Protein AF-A0AAD9JFD0-F1 (afdb_monomer_lite)

pLDDT: mean 70.37, std 15.04, range [28.72, 89.62]

Secondary structure (DSSP, 8-state):
--------------HHHHHHHHHHHHHHHHHHHHHHHHHHHHHHHTHHHHHSS--HHHHHHHIIIIIIHHHHHHHHTS---HHHHHHHHHHHHHHHHHHTS----

Foldseek 3Di:
DDDDDDDPDDPDDPPVRVVVVVVVVVVLVVQLVVLLVQLVVQCVVCVCVLPDPDDPVVVVVSSCVRRVCSNPVVVVVDPDDPVSVVVSVVSVVVVVVVSPDPPPD

Organism: Ridgeia piscesae (NCBI:txid27915)

Radius of gyration: 21.26 Å; chains: 1; bounding box: 63×35×54 Å

Structure (mmCIF, N/CA/C/O backbone):
data_AF-A0AAD9JFD0-F1
#
_entry.id   AF-A0AAD9JFD0-F1
#
loop_
_atom_site.group_PDB
_atom_site.id
_atom_site.type_symbol
_atom_site.label_atom_id
_atom_site.label_alt_id
_atom_site.label_comp_id
_atom_site.label_asym_id
_atom_site.label_entity_id
_atom_site.label_seq_id
_atom_site.pdbx_PDB_ins_code
_atom_site.Cartn_x
_atom_site.Cartn_y
_atom_site.Cartn_z
_atom_site.occupancy
_atom_site.B_iso_or_equiv
_atom_site.auth_seq_id
_atom_site.auth_comp_id
_atom_site.auth_asym_id
_atom_site.auth_atom_id
_atom_site.pdbx_PDB_model_num
ATOM 1 N N . MET A 1 1 ? 39.514 23.902 -37.548 1.00 39.03 1 MET A N 1
ATOM 2 C CA . MET A 1 1 ? 39.373 23.352 -36.182 1.00 39.03 1 MET A CA 1
ATOM 3 C C . MET A 1 1 ? 37.889 23.143 -35.927 1.00 39.03 1 MET A C 1
ATOM 5 O O . MET A 1 1 ? 37.179 24.128 -35.803 1.00 39.03 1 MET A O 1
ATOM 9 N N . SER A 1 2 ? 37.398 21.904 -35.979 1.00 28.72 2 SER A N 1
ATOM 10 C CA . SER A 1 2 ? 35.976 21.600 -35.775 1.00 28.72 2 SER A CA 1
ATOM 11 C C . SER A 1 2 ? 35.861 20.446 -34.783 1.00 28.72 2 SER A C 1
ATOM 13 O O . SER A 1 2 ? 36.417 19.370 -34.991 1.00 28.72 2 SER A O 1
ATOM 15 N N . THR A 1 3 ? 35.241 20.737 -33.647 1.00 42.28 3 THR A N 1
ATOM 16 C CA . THR A 1 3 ? 34.993 19.849 -32.513 1.00 42.28 3 THR A CA 1
ATOM 17 C C . THR A 1 3 ? 33.867 18.878 -32.849 1.00 42.28 3 THR A C 1
ATOM 19 O O . THR A 1 3 ? 32.804 19.297 -33.293 1.00 42.28 3 THR A O 1
ATOM 22 N N . THR A 1 4 ? 34.062 17.580 -32.600 1.00 45.09 4 THR A N 1
ATOM 23 C CA . THR A 1 4 ? 32.968 16.598 -32.675 1.00 45.09 4 THR A CA 1
ATOM 24 C C . THR A 1 4 ? 32.638 16.104 -31.272 1.00 45.09 4 THR A C 1
ATOM 26 O O . THR A 1 4 ? 33.490 15.557 -30.573 1.00 45.09 4 THR A O 1
ATOM 29 N N . LEU A 1 5 ? 31.395 16.374 -30.865 1.00 44.12 5 LEU A N 1
ATOM 30 C CA . LEU A 1 5 ? 30.771 15.949 -29.617 1.00 44.12 5 LEU A CA 1
ATOM 31 C C . LEU A 1 5 ? 30.810 14.423 -29.459 1.00 44.12 5 LEU A C 1
ATOM 33 O O . LEU A 1 5 ? 30.632 13.678 -30.419 1.00 44.12 5 LEU A O 1
ATOM 37 N N . GLY A 1 6 ? 30.979 13.977 -28.214 1.00 48.66 6 GLY A N 1
ATOM 38 C CA . GLY A 1 6 ? 30.991 12.571 -27.830 1.00 48.66 6 GLY A CA 1
ATOM 39 C C . GLY A 1 6 ? 29.707 11.829 -28.203 1.00 48.66 6 GLY A C 1
ATOM 40 O O . GLY A 1 6 ? 28.686 11.935 -27.524 1.00 48.66 6 GLY A O 1
ATOM 41 N N . SER A 1 7 ? 29.801 11.004 -29.240 1.00 40.94 7 SER A N 1
ATOM 42 C CA . SER A 1 7 ? 28.804 10.007 -29.623 1.00 40.94 7 SER A CA 1
ATOM 43 C C . SER A 1 7 ? 28.860 8.831 -28.649 1.00 40.94 7 SER A C 1
ATOM 45 O O . SER A 1 7 ? 29.635 7.892 -28.819 1.00 40.94 7 SER A O 1
ATOM 47 N N . ARG A 1 8 ? 28.057 8.879 -27.584 1.00 45.25 8 ARG A N 1
ATOM 48 C CA . ARG A 1 8 ? 27.878 7.734 -26.684 1.00 45.25 8 ARG A CA 1
ATOM 49 C C . ARG A 1 8 ? 26.919 6.748 -27.357 1.00 45.25 8 ARG A C 1
ATOM 51 O O . ARG A 1 8 ? 25.708 6.941 -27.345 1.00 45.25 8 ARG A O 1
ATOM 58 N N . THR A 1 9 ? 27.475 5.723 -27.993 1.00 45.41 9 THR A N 1
ATOM 59 C CA . THR A 1 9 ? 26.749 4.666 -28.706 1.00 45.41 9 THR A CA 1
ATOM 60 C C . THR A 1 9 ? 25.778 3.949 -27.762 1.00 45.41 9 THR A C 1
ATOM 62 O O . THR A 1 9 ? 26.204 3.288 -26.812 1.00 45.41 9 THR A O 1
ATOM 65 N N . LEU A 1 10 ? 24.470 4.052 -28.014 1.00 51.91 10 LEU A N 1
ATOM 66 C CA . LEU A 1 10 ? 23.485 3.154 -27.413 1.00 51.91 10 LEU A CA 1
ATOM 67 C C . LEU A 1 10 ? 23.711 1.771 -28.034 1.00 51.91 10 LEU A C 1
ATOM 69 O O . LEU A 1 10 ? 23.499 1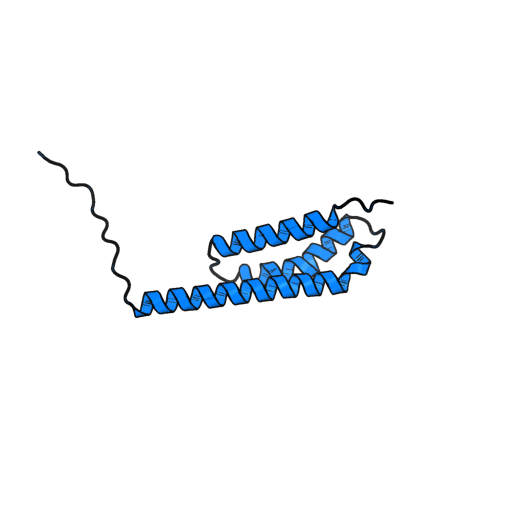.588 -29.231 1.00 51.91 10 LEU A O 1
ATOM 73 N N . LYS A 1 11 ? 24.210 0.808 -27.250 1.00 49.34 11 LYS A N 1
ATOM 74 C CA . LYS A 1 11 ? 24.342 -0.575 -27.721 1.00 49.34 11 LYS A CA 1
ATOM 75 C C . LYS A 1 11 ? 22.952 -1.094 -28.088 1.00 49.34 11 LYS A C 1
ATOM 77 O O . LYS A 1 11 ? 22.060 -1.080 -27.242 1.00 49.34 11 LYS A O 1
ATOM 82 N N . ALA A 1 12 ? 22.788 -1.548 -29.329 1.00 50.50 12 ALA A N 1
ATOM 83 C CA . ALA A 1 12 ? 21.607 -2.279 -29.764 1.00 50.50 12 ALA A CA 1
ATOM 84 C C . ALA A 1 12 ? 21.439 -3.513 -28.864 1.00 50.50 12 ALA A C 1
ATOM 86 O O . ALA A 1 12 ? 22.245 -4.443 -28.914 1.00 50.50 12 ALA A O 1
ATOM 87 N N . THR A 1 13 ? 20.444 -3.486 -27.980 1.00 58.97 13 THR A N 1
ATOM 88 C CA . THR A 1 13 ? 20.058 -4.645 -27.175 1.00 58.97 13 THR A CA 1
ATOM 89 C C . THR A 1 13 ? 19.502 -5.707 -28.114 1.00 58.97 13 THR A C 1
ATOM 91 O O . THR A 1 13 ? 18.717 -5.388 -29.009 1.00 58.97 13 THR A O 1
ATOM 94 N N . SER A 1 14 ? 19.925 -6.961 -27.948 1.00 65.88 14 SER A N 1
ATOM 95 C CA . SER A 1 14 ? 19.439 -8.054 -28.789 1.00 65.88 14 SER A CA 1
AT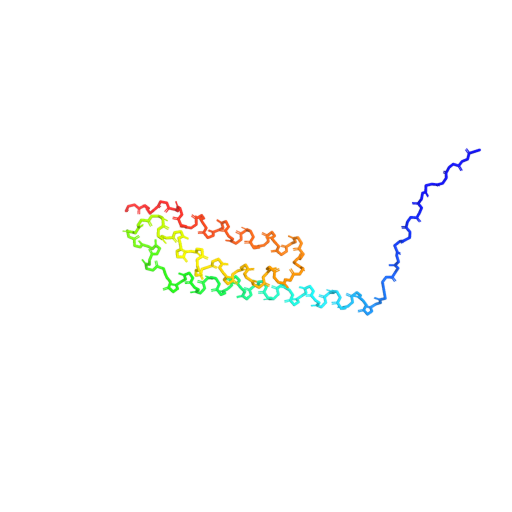OM 96 C C . SER A 1 14 ? 17.915 -8.188 -28.654 1.00 65.88 14 SER A C 1
ATOM 98 O O . SER A 1 14 ? 17.342 -7.845 -27.617 1.00 65.88 14 SER A O 1
ATOM 100 N N . THR A 1 15 ? 17.231 -8.672 -29.692 1.00 63.06 15 THR A N 1
ATOM 101 C CA . THR A 1 15 ? 15.765 -8.857 -29.685 1.00 63.06 15 THR A CA 1
ATOM 102 C C . THR A 1 15 ? 15.285 -9.681 -28.484 1.00 63.06 15 THR A C 1
ATOM 104 O O . THR A 1 15 ? 14.254 -9.363 -27.890 1.00 63.06 15 THR A O 1
ATOM 107 N N . TRP A 1 16 ? 16.089 -10.658 -28.054 1.00 53.28 16 TRP A N 1
ATOM 108 C CA . TRP A 1 16 ? 15.873 -11.471 -26.855 1.00 53.28 16 TRP A CA 1
ATOM 109 C C . TRP A 1 16 ? 15.924 -10.670 -25.547 1.00 53.28 16 TRP A C 1
ATOM 111 O O . TRP A 1 16 ? 15.161 -10.948 -24.620 1.00 53.28 16 TRP A O 1
ATOM 121 N N . ASP A 1 17 ? 16.798 -9.665 -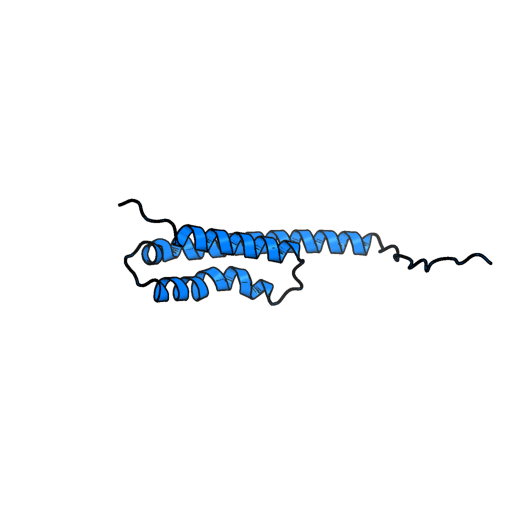25.454 1.00 56.38 17 ASP A N 1
ATOM 122 C CA . ASP A 1 17 ? 16.885 -8.786 -24.283 1.00 56.38 17 ASP A CA 1
ATOM 123 C C . ASP A 1 17 ? 15.665 -7.860 -24.197 1.00 56.38 17 ASP A C 1
ATOM 125 O O . ASP A 1 17 ? 15.098 -7.674 -23.116 1.00 56.38 17 ASP A O 1
ATOM 129 N N . THR A 1 18 ? 15.202 -7.344 -25.339 1.00 62.41 18 THR A N 1
ATOM 130 C CA . THR A 1 18 ? 13.991 -6.513 -25.438 1.00 62.41 18 THR A CA 1
ATOM 131 C C . THR A 1 18 ? 12.733 -7.297 -25.048 1.00 62.41 18 THR A C 1
ATOM 133 O O . THR A 1 18 ? 11.903 -6.808 -24.275 1.00 62.41 18 THR A O 1
ATOM 136 N N . GLU A 1 19 ? 12.596 -8.539 -25.516 1.00 61.69 19 GLU A N 1
ATOM 137 C CA . GLU A 1 19 ? 11.455 -9.403 -25.200 1.00 61.69 19 GLU A CA 1
ATOM 138 C C . GLU A 1 19 ? 11.430 -9.817 -23.720 1.00 61.69 19 GLU A C 1
ATOM 140 O O . GLU A 1 19 ? 10.382 -9.750 -23.064 1.00 61.69 19 GLU A O 1
ATOM 145 N N . ARG A 1 20 ? 12.590 -10.158 -23.143 1.00 59.19 20 ARG A N 1
ATOM 146 C CA . ARG A 1 20 ? 12.718 -10.438 -21.703 1.00 59.19 20 ARG A CA 1
ATOM 147 C C . ARG A 1 20 ? 12.387 -9.218 -20.852 1.00 59.19 20 ARG A C 1
ATOM 149 O O . ARG A 1 20 ? 11.709 -9.363 -19.833 1.00 59.19 20 ARG A O 1
ATOM 156 N N . TYR A 1 21 ? 12.825 -8.026 -21.259 1.00 60.53 21 TYR A N 1
ATOM 157 C CA . TYR A 1 21 ? 12.510 -6.788 -20.549 1.00 60.53 21 TYR A CA 1
ATOM 158 C C . TYR A 1 21 ? 11.004 -6.488 -20.584 1.00 60.53 21 TYR A C 1
ATOM 160 O O . TYR A 1 21 ? 10.410 -6.259 -19.531 1.00 60.53 21 TYR A O 1
ATOM 168 N N . SER A 1 22 ? 10.367 -6.598 -21.757 1.00 64.19 22 SER A N 1
ATOM 169 C CA . SER A 1 22 ? 8.916 -6.418 -21.923 1.00 64.19 22 SER A CA 1
ATOM 170 C C . SER A 1 22 ? 8.103 -7.424 -21.103 1.00 64.19 22 SER A C 1
ATOM 172 O O . SER A 1 22 ? 7.124 -7.070 -20.445 1.00 64.19 22 SER A O 1
ATOM 174 N N . THR A 1 23 ? 8.518 -8.690 -21.099 1.00 60.78 23 THR A N 1
ATOM 175 C CA . THR A 1 23 ? 7.828 -9.754 -20.360 1.00 60.78 23 THR A CA 1
ATOM 176 C C . THR A 1 23 ? 7.950 -9.533 -18.854 1.00 60.78 23 THR A C 1
ATOM 178 O O . THR A 1 23 ? 6.954 -9.611 -18.132 1.00 60.78 23 THR A O 1
ATOM 181 N N . ARG A 1 24 ? 9.143 -9.164 -18.372 1.00 64.06 24 ARG A N 1
ATOM 182 C CA . ARG A 1 24 ? 9.380 -8.814 -16.966 1.00 64.06 24 ARG A CA 1
ATOM 183 C C . ARG A 1 24 ? 8.506 -7.645 -16.512 1.00 64.06 24 ARG A C 1
ATOM 185 O O . ARG A 1 24 ? 7.906 -7.747 -15.447 1.00 64.06 24 ARG A O 1
ATOM 192 N N . ASP A 1 25 ? 8.392 -6.592 -17.316 1.00 64.38 25 ASP A N 1
ATOM 193 C CA . ASP A 1 25 ? 7.563 -5.418 -17.012 1.00 64.38 25 ASP A CA 1
ATOM 194 C C . ASP A 1 25 ? 6.068 -5.786 -16.907 1.00 64.38 25 ASP A C 1
ATOM 196 O O . ASP A 1 25 ? 5.404 -5.497 -15.911 1.00 64.38 25 ASP A O 1
ATOM 200 N N . LYS A 1 26 ? 5.560 -6.601 -17.843 1.00 69.50 26 LYS A N 1
ATOM 201 C CA . LYS A 1 26 ? 4.185 -7.141 -17.792 1.00 69.50 26 LYS A CA 1
ATOM 202 C C . LYS A 1 26 ? 3.920 -7.991 -16.544 1.00 69.50 26 LYS A C 1
ATOM 204 O O . LYS A 1 26 ? 2.822 -7.953 -15.984 1.00 69.50 26 LYS A O 1
ATOM 209 N N . HIS A 1 27 ? 4.895 -8.786 -16.102 1.00 71.44 27 HIS A N 1
ATOM 210 C CA . HIS A 1 27 ? 4.776 -9.563 -14.865 1.00 71.44 27 HIS A CA 1
ATOM 211 C C . HIS A 1 27 ? 4.814 -8.678 -13.614 1.00 71.44 27 HIS A C 1
ATOM 213 O O . HIS A 1 27 ? 4.116 -8.980 -12.644 1.00 71.44 27 HIS A O 1
ATOM 219 N N . GLN A 1 28 ? 5.587 -7.590 -13.633 1.00 72.25 28 GLN A N 1
ATOM 220 C CA . GLN A 1 28 ? 5.626 -6.615 -12.545 1.00 72.25 28 GLN A CA 1
ATOM 221 C C . GLN A 1 28 ? 4.288 -5.892 -12.400 1.00 72.25 28 GLN A C 1
ATOM 223 O O . GLN A 1 28 ? 3.759 -5.824 -11.292 1.00 72.25 28 GLN A O 1
ATOM 228 N N . ASP A 1 29 ? 3.685 -5.452 -13.501 1.00 78.50 29 ASP A N 1
ATOM 229 C CA . ASP A 1 29 ? 2.377 -4.796 -13.476 1.00 78.50 29 ASP A CA 1
ATOM 230 C C . ASP A 1 29 ? 1.271 -5.709 -12.933 1.00 78.50 29 ASP A C 1
ATOM 232 O O . ASP A 1 29 ? 0.489 -5.294 -12.073 1.00 78.50 29 ASP A O 1
ATOM 236 N N . LYS A 1 30 ? 1.237 -6.981 -13.353 1.00 82.88 30 LYS A N 1
ATOM 237 C CA . LYS A 1 30 ? 0.287 -7.970 -12.812 1.00 82.88 30 LYS A CA 1
ATOM 238 C C . LYS A 1 30 ? 0.465 -8.180 -11.308 1.00 82.88 30 LYS A C 1
ATOM 240 O O . LYS A 1 30 ? -0.521 -8.311 -10.585 1.00 82.88 30 LYS A O 1
ATOM 245 N N . GLU A 1 31 ? 1.704 -8.208 -10.833 1.00 81.69 31 GLU A N 1
ATOM 246 C CA . GLU A 1 31 ? 2.011 -8.363 -9.411 1.00 81.69 31 GLU A CA 1
ATOM 247 C C . GLU A 1 31 ? 1.601 -7.131 -8.590 1.00 81.69 31 GLU A C 1
ATOM 249 O O . GLU A 1 31 ? 1.026 -7.270 -7.511 1.00 81.69 31 GLU A O 1
ATOM 254 N N . ILE A 1 32 ? 1.818 -5.922 -9.114 1.00 81.50 32 ILE A N 1
ATOM 255 C CA . ILE A 1 32 ? 1.376 -4.673 -8.475 1.00 81.50 32 ILE A CA 1
ATOM 256 C C . ILE A 1 32 ? -0.147 -4.662 -8.337 1.00 81.50 32 ILE A C 1
ATOM 258 O O . ILE A 1 32 ? -0.663 -4.377 -7.256 1.00 81.50 32 ILE A O 1
ATOM 262 N N . GLN A 1 33 ? -0.872 -5.039 -9.395 1.00 84.12 33 GLN A N 1
ATOM 263 C CA . GLN A 1 33 ? -2.333 -5.130 -9.351 1.00 84.12 33 GLN A CA 1
ATOM 264 C C . GLN A 1 33 ? -2.808 -6.139 -8.304 1.00 84.12 33 GLN A C 1
ATOM 266 O O . GLN A 1 33 ? -3.647 -5.802 -7.472 1.00 84.12 33 GLN A O 1
ATOM 271 N N . ARG A 1 34 ? -2.215 -7.341 -8.263 1.00 86.25 34 ARG A N 1
ATOM 272 C CA . ARG A 1 34 ? -2.541 -8.361 -7.250 1.00 86.25 34 ARG A CA 1
ATOM 273 C C . ARG A 1 34 ? -2.387 -7.840 -5.823 1.00 86.25 34 ARG A C 1
ATOM 275 O O . ARG A 1 34 ? -3.225 -8.133 -4.973 1.00 86.25 34 ARG A O 1
ATOM 282 N N . ARG A 1 35 ? -1.354 -7.043 -5.553 1.00 82.94 35 ARG A N 1
ATOM 283 C CA . ARG A 1 35 ? -1.107 -6.472 -4.220 1.00 82.94 35 ARG A CA 1
ATOM 284 C C . ARG A 1 35 ? -2.035 -5.331 -3.861 1.00 82.94 35 ARG A C 1
ATOM 286 O O . ARG A 1 35 ? -2.463 -5.254 -2.713 1.00 82.94 35 ARG A O 1
ATOM 293 N N . ILE A 1 36 ? -2.392 -4.489 -4.829 1.00 85.56 36 ILE A N 1
ATOM 294 C CA . ILE A 1 36 ? -3.442 -3.482 -4.647 1.00 85.56 36 ILE A CA 1
ATOM 295 C C . ILE A 1 36 ? -4.753 -4.189 -4.286 1.00 85.56 36 ILE A C 1
ATOM 297 O O . ILE A 1 36 ? -5.396 -3.824 -3.302 1.00 85.56 36 ILE A O 1
ATOM 301 N N . THR A 1 37 ? -5.117 -5.254 -5.006 1.00 88.75 37 THR A N 1
ATOM 302 C CA . THR A 1 37 ? -6.298 -6.068 -4.693 1.00 88.75 37 THR A CA 1
ATOM 303 C C . THR A 1 37 ? -6.202 -6.705 -3.305 1.00 88.75 37 THR A C 1
ATOM 305 O O . THR A 1 37 ? -7.163 -6.639 -2.542 1.00 88.75 37 THR A O 1
ATOM 308 N N . ALA A 1 38 ? -5.050 -7.266 -2.926 1.00 87.69 38 ALA A N 1
ATOM 309 C CA . ALA A 1 38 ? -4.839 -7.828 -1.590 1.00 87.69 38 ALA A CA 1
ATOM 310 C C . ALA A 1 38 ? -4.977 -6.769 -0.479 1.00 87.69 38 ALA A C 1
ATOM 312 O O . ALA A 1 38 ? -5.613 -7.035 0.542 1.00 87.69 38 ALA A O 1
ATOM 313 N N . GLY A 1 39 ? -4.452 -5.559 -0.699 1.00 86.56 39 GLY A N 1
ATOM 314 C CA . GLY A 1 39 ? -4.628 -4.412 0.193 1.00 86.56 39 GLY A CA 1
ATOM 315 C C . GLY A 1 39 ? -6.101 -4.027 0.357 1.00 86.56 39 GLY A C 1
ATOM 316 O O . GLY A 1 39 ? -6.569 -3.858 1.482 1.00 86.56 39 GLY A O 1
ATOM 317 N N . TRP A 1 40 ? -6.864 -3.983 -0.741 1.00 87.00 40 TRP A N 1
ATOM 318 C CA . TRP A 1 40 ? -8.311 -3.739 -0.706 1.00 87.00 40 TRP A CA 1
ATOM 319 C C . TRP A 1 40 ? -9.089 -4.833 0.026 1.00 87.00 40 TRP A C 1
ATOM 321 O O . TRP A 1 40 ? -9.974 -4.518 0.819 1.00 87.00 40 TRP A O 1
ATOM 331 N N . ILE A 1 41 ? -8.751 -6.108 -0.184 1.00 89.62 41 ILE A N 1
ATOM 332 C CA . ILE A 1 41 ? -9.372 -7.232 0.531 1.00 89.62 41 ILE A CA 1
ATOM 333 C C . ILE A 1 41 ? -9.088 -7.126 2.034 1.00 89.62 41 ILE A C 1
ATOM 335 O O . ILE A 1 41 ? -9.999 -7.279 2.848 1.00 89.62 41 ILE A O 1
ATOM 339 N N . ALA A 1 42 ? -7.843 -6.837 2.420 1.00 87.44 42 ALA A N 1
ATOM 340 C CA . ALA A 1 42 ? -7.472 -6.641 3.818 1.00 87.44 42 ALA A CA 1
ATOM 341 C C . ALA A 1 42 ? -8.223 -5.453 4.440 1.00 87.44 42 ALA A C 1
ATOM 343 O O . ALA A 1 42 ? -8.765 -5.581 5.538 1.00 87.44 42 ALA A O 1
ATOM 344 N N . PHE A 1 43 ? -8.334 -4.335 3.718 1.00 86.88 43 PHE A N 1
ATOM 345 C CA . PHE A 1 43 ? -9.102 -3.169 4.151 1.00 86.88 43 PHE A CA 1
ATOM 346 C C . PHE A 1 43 ? -10.591 -3.498 4.332 1.00 86.88 43 PHE A C 1
ATOM 348 O O . PHE A 1 43 ? -11.171 -3.177 5.368 1.00 86.88 43 PHE A O 1
ATOM 355 N N . ALA A 1 44 ? -11.200 -4.203 3.376 1.00 87.25 44 ALA A N 1
ATOM 356 C CA . ALA A 1 44 ? -12.60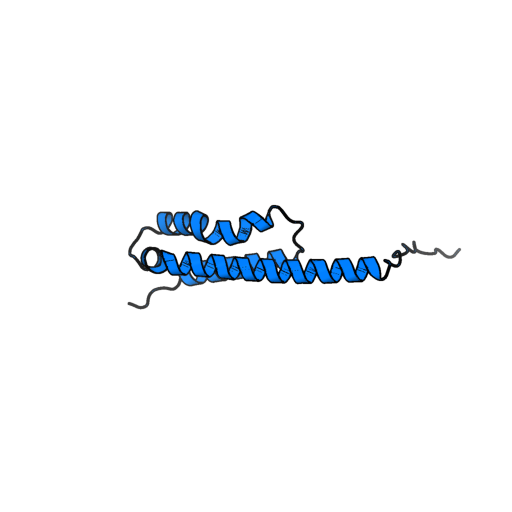0 -4.614 3.444 1.00 87.25 44 ALA A CA 1
ATOM 357 C C . ALA A 1 44 ? -12.881 -5.514 4.659 1.00 87.25 44 ALA A C 1
ATOM 359 O O . ALA A 1 44 ? -13.874 -5.302 5.355 1.00 87.25 44 ALA A O 1
ATOM 360 N N . LYS A 1 45 ? -11.974 -6.451 4.972 1.00 88.44 45 LYS A N 1
ATOM 361 C CA . LYS A 1 45 ? -12.061 -7.310 6.168 1.00 88.44 45 LYS A CA 1
ATOM 362 C C . LYS A 1 45 ? -12.081 -6.520 7.482 1.00 88.44 45 LYS A C 1
ATOM 364 O O . LYS A 1 45 ? -12.699 -6.965 8.438 1.00 88.44 45 LYS A O 1
ATOM 369 N N . HIS A 1 46 ? -11.432 -5.355 7.523 1.00 86.75 46 HIS A N 1
ATOM 370 C CA . HIS A 1 46 ? -11.286 -4.520 8.724 1.00 86.75 46 HIS A CA 1
ATOM 371 C C . HIS A 1 46 ? -12.170 -3.261 8.665 1.00 86.75 46 HIS A C 1
ATOM 373 O O . HIS A 1 46 ? -11.991 -2.320 9.438 1.00 86.75 46 HIS A O 1
ATOM 379 N N . ARG A 1 47 ? -13.139 -3.209 7.740 1.00 84.94 47 ARG A N 1
ATOM 380 C CA . ARG A 1 47 ? -13.996 -2.036 7.499 1.00 84.94 47 ARG A CA 1
ATOM 381 C C . ARG A 1 47 ? -14.766 -1.594 8.743 1.00 84.94 47 ARG A C 1
ATOM 383 O O . ARG A 1 47 ? -14.993 -0.402 8.921 1.00 84.94 47 ARG A O 1
ATOM 390 N N . ASN A 1 48 ? -15.166 -2.534 9.593 1.00 85.00 48 ASN A N 1
ATOM 391 C CA . ASN A 1 48 ? -15.810 -2.270 10.881 1.00 85.00 48 ASN A CA 1
ATOM 392 C C . ASN A 1 48 ? -14.913 -1.459 11.833 1.00 85.00 48 ASN A C 1
ATOM 394 O O . ASN A 1 48 ? -15.400 -0.549 12.493 1.00 85.00 48 ASN A O 1
ATOM 398 N N . ILE A 1 49 ? -13.606 -1.727 11.851 1.00 83.94 49 ILE A N 1
ATOM 399 C CA . ILE A 1 49 ? -12.620 -1.002 12.667 1.00 83.94 49 ILE A CA 1
ATOM 400 C C . ILE A 1 49 ? -12.444 0.428 12.139 1.00 83.94 49 ILE A C 1
ATOM 402 O O . ILE A 1 49 ? -12.422 1.386 12.910 1.00 83.94 49 ILE A O 1
ATOM 406 N N . PHE A 1 50 ? -12.366 0.595 10.816 1.00 82.50 50 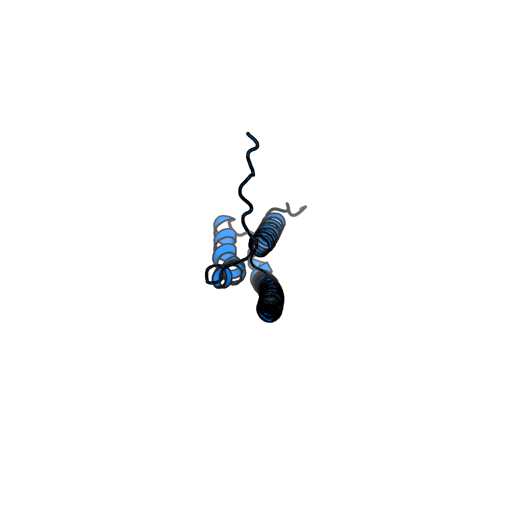PHE A N 1
ATOM 407 C CA . PHE A 1 50 ? -12.214 1.920 10.204 1.00 82.50 50 PHE A CA 1
ATOM 408 C C . PHE A 1 50 ? -13.479 2.779 10.320 1.00 82.50 50 PHE A C 1
ATOM 410 O O . PHE A 1 50 ? -13.377 3.988 10.525 1.00 82.50 50 PHE A O 1
ATOM 417 N N . LYS A 1 51 ? -14.665 2.161 10.267 1.00 84.19 51 LYS A N 1
ATOM 418 C CA . LYS A 1 51 ? -15.955 2.837 10.471 1.00 84.19 51 LYS A CA 1
ATOM 419 C C . LYS A 1 51 ? -16.311 3.091 11.932 1.00 84.19 51 LYS A C 1
ATOM 421 O O . LYS A 1 51 ? -17.108 3.980 12.201 1.00 84.19 51 LYS A O 1
ATOM 426 N N . GLY A 1 52 ? -15.753 2.318 12.859 1.00 83.62 52 GLY A N 1
ATOM 427 C CA . GLY A 1 52 ? -16.012 2.479 14.285 1.00 83.62 52 GLY A CA 1
ATOM 428 C C . GLY A 1 52 ? -15.479 3.802 14.840 1.00 83.62 52 GLY A C 1
ATOM 429 O O . GLY A 1 52 ? -14.533 4.393 14.300 1.00 83.62 52 GLY A O 1
ATOM 430 N N . ASN A 1 53 ? -16.053 4.238 15.963 1.00 82.81 53 ASN A N 1
ATOM 431 C CA . ASN A 1 53 ? -15.560 5.372 16.746 1.00 82.81 53 ASN A CA 1
ATOM 432 C C . ASN A 1 53 ? -14.314 4.963 17.554 1.00 82.81 53 ASN A C 1
ATOM 434 O O . ASN A 1 53 ? -14.341 4.811 18.771 1.00 82.81 53 ASN A O 1
ATOM 438 N N . ILE A 1 54 ? -13.232 4.674 16.835 1.00 84.12 54 ILE A N 1
ATOM 439 C CA . ILE A 1 54 ? -11.940 4.260 17.381 1.00 84.12 54 ILE A CA 1
ATOM 440 C C . ILE A 1 54 ? -10.947 5.407 17.190 1.00 84.12 54 ILE A C 1
ATOM 442 O O . ILE A 1 54 ? -10.940 6.064 16.146 1.00 84.12 54 ILE A O 1
ATOM 446 N N . GLY A 1 55 ? -10.065 5.614 18.171 1.00 86.81 55 GLY A N 1
ATOM 447 C CA . GLY A 1 55 ? -9.011 6.622 18.096 1.00 86.81 55 GLY A CA 1
ATOM 448 C C . GLY A 1 55 ? -8.160 6.492 16.825 1.00 86.81 55 GLY A C 1
ATOM 449 O O . GLY A 1 55 ? -7.715 5.405 16.445 1.00 86.81 55 GLY A O 1
ATOM 450 N N . THR A 1 56 ? -7.887 7.625 16.180 1.00 84.50 56 THR A N 1
ATOM 451 C CA . THR A 1 56 ? -7.152 7.715 14.903 1.00 84.50 56 THR A CA 1
ATOM 452 C C . THR A 1 56 ? -5.749 7.095 14.957 1.00 84.50 56 THR A C 1
ATOM 454 O O . THR A 1 56 ? -5.269 6.564 13.955 1.00 84.50 56 THR A O 1
ATOM 457 N N . CYS A 1 57 ? -5.103 7.087 16.128 1.00 84.94 57 CYS A N 1
ATOM 458 C CA . CYS A 1 57 ? -3.839 6.381 16.371 1.00 84.94 57 CYS A CA 1
ATOM 459 C C . CYS A 1 57 ? -3.952 4.873 16.089 1.00 84.94 57 CYS A C 1
ATOM 461 O O . CYS A 1 57 ? -3.093 4.293 15.421 1.00 84.94 57 CYS A O 1
ATOM 463 N N . LEU A 1 58 ? -5.030 4.237 16.555 1.00 84.19 58 LEU A N 1
ATOM 464 C CA . LEU A 1 58 ? -5.218 2.799 16.4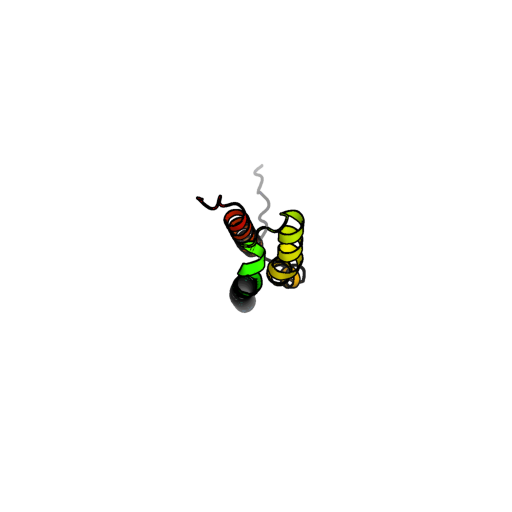05 1.00 84.19 58 LEU A CA 1
ATOM 465 C C . LEU A 1 58 ? -5.602 2.437 14.967 1.00 84.19 58 LEU A C 1
ATOM 467 O O . LEU A 1 58 ? -5.027 1.505 14.407 1.00 84.19 58 LEU A O 1
ATOM 471 N N . LYS A 1 59 ? -6.470 3.236 14.327 1.00 85.81 59 LYS A N 1
ATOM 472 C CA . LYS A 1 59 ? -6.786 3.096 12.892 1.00 85.81 59 LYS A CA 1
ATOM 473 C C . LYS A 1 59 ? -5.520 3.158 12.034 1.00 85.81 59 LYS A C 1
ATOM 475 O O . LYS A 1 59 ? -5.305 2.300 11.181 1.00 85.81 59 LYS A O 1
ATOM 480 N N . ARG A 1 60 ? -4.620 4.104 12.327 1.00 87.69 60 ARG A N 1
ATOM 481 C CA . ARG A 1 60 ? -3.329 4.242 11.637 1.00 87.69 60 ARG A CA 1
ATOM 482 C C . ARG A 1 60 ? -2.431 3.020 11.822 1.00 87.69 60 ARG A C 1
ATOM 484 O O . ARG A 1 60 ? -1.826 2.569 10.852 1.00 87.69 60 ARG A O 1
ATOM 491 N N . LYS A 1 61 ? -2.355 2.465 13.036 1.00 88.00 61 LYS A N 1
ATOM 492 C CA . LYS A 1 61 ? -1.578 1.243 13.305 1.00 88.00 61 LYS A CA 1
ATOM 493 C C . LYS A 1 61 ? -2.117 0.056 12.511 1.00 88.00 61 LYS A C 1
ATOM 495 O O . LYS A 1 61 ? -1.336 -0.575 11.808 1.00 88.00 61 LYS A O 1
ATOM 500 N N . VAL A 1 62 ? -3.431 -0.181 12.555 1.00 86.12 62 VAL A N 1
ATOM 501 C CA . VAL A 1 62 ? -4.102 -1.265 11.811 1.00 86.12 62 VAL A CA 1
ATOM 502 C C . VAL A 1 62 ? -3.888 -1.109 10.307 1.00 86.12 62 VAL A C 1
ATOM 504 O O . VAL A 1 62 ? -3.564 -2.068 9.611 1.00 86.12 62 VAL A O 1
ATOM 507 N N . TYR A 1 63 ? -3.990 0.111 9.794 1.00 86.06 63 TYR A N 1
ATOM 508 C CA . TYR A 1 63 ? -3.714 0.398 8.395 1.00 86.06 63 TYR A CA 1
ATOM 509 C C . TYR A 1 63 ? -2.261 0.070 8.000 1.00 86.06 63 TYR A C 1
ATOM 511 O O . TYR A 1 63 ? -2.031 -0.658 7.031 1.00 86.06 63 TYR A O 1
ATOM 519 N N . HIS A 1 64 ? -1.274 0.523 8.781 1.00 85.19 64 HIS A N 1
ATOM 520 C CA . HIS A 1 64 ? 0.140 0.227 8.524 1.00 85.19 64 HIS A CA 1
ATOM 521 C C . HIS A 1 64 ? 0.484 -1.260 8.658 1.00 85.19 64 HIS A C 1
ATOM 523 O O . HIS A 1 64 ? 1.349 -1.759 7.942 1.00 85.19 64 HIS A O 1
ATOM 529 N N . SER A 1 65 ? -0.160 -1.991 9.565 1.00 81.69 65 SER A N 1
ATOM 530 C CA . SER A 1 65 ? 0.112 -3.416 9.750 1.00 81.69 65 SER A CA 1
ATOM 531 C C . SER A 1 65 ? -0.589 -4.300 8.724 1.00 81.69 65 SER A C 1
ATOM 533 O O . SER A 1 65 ? 0.011 -5.251 8.235 1.00 81.69 65 SER A O 1
ATOM 535 N N . CYS A 1 66 ? -1.843 -4.004 8.392 1.00 82.19 66 CYS A N 1
ATOM 536 C CA . CYS A 1 66 ? -2.717 -4.940 7.682 1.00 82.19 66 CYS A CA 1
ATOM 537 C C . CYS A 1 66 ? -2.891 -4.589 6.201 1.00 82.19 66 CYS A C 1
ATOM 539 O O . CYS A 1 66 ? -3.072 -5.483 5.381 1.00 82.19 66 CYS A O 1
ATOM 541 N N . VAL A 1 67 ? -2.841 -3.300 5.855 1.00 81.56 67 VAL A N 1
ATOM 542 C CA . VAL A 1 67 ? -3.136 -2.800 4.501 1.00 81.56 67 VAL A CA 1
ATOM 543 C C . VAL A 1 67 ? -1.850 -2.378 3.791 1.00 81.56 67 VAL A C 1
ATOM 545 O O . VAL A 1 67 ? -1.627 -2.743 2.641 1.00 81.56 67 VAL A O 1
ATOM 548 N N . PHE A 1 68 ? -0.945 -1.696 4.494 1.00 81.62 68 PHE A N 1
ATOM 549 C CA . PHE A 1 68 ? 0.327 -1.231 3.932 1.00 81.62 68 PHE A CA 1
ATOM 550 C C . PHE A 1 68 ? 1.333 -2.363 3.669 1.00 81.62 68 PHE A C 1
ATOM 552 O O . PHE A 1 68 ? 1.953 -2.398 2.607 1.00 81.62 68 PHE A O 1
ATOM 559 N N . ARG A 1 69 ? 1.468 -3.330 4.591 1.00 78.25 69 ARG A N 1
ATOM 560 C CA . ARG A 1 69 ? 2.398 -4.468 4.433 1.00 78.25 69 ARG A CA 1
ATOM 561 C C . ARG A 1 69 ? 2.195 -5.263 3.135 1.00 78.25 69 ARG A C 1
ATOM 563 O O . ARG A 1 69 ? 3.183 -5.442 2.428 1.00 78.25 69 ARG A O 1
ATOM 570 N N . PRO A 1 70 ? 0.978 -5.703 2.756 1.00 75.81 70 PRO A N 1
ATOM 571 C CA . PRO A 1 70 ? 0.791 -6.432 1.499 1.00 75.81 70 PRO A CA 1
ATOM 572 C C . PRO A 1 70 ? 1.058 -5.582 0.244 1.00 75.81 70 PRO A C 1
ATOM 574 O O . PRO A 1 70 ? 1.377 -6.145 -0.801 1.00 75.81 70 PRO A O 1
ATOM 577 N N . MET A 1 71 ? 0.978 -4.247 0.331 1.00 76.06 71 MET A N 1
ATOM 578 C CA . MET A 1 71 ? 1.317 -3.353 -0.784 1.00 76.06 71 MET A CA 1
ATOM 579 C C . MET A 1 71 ? 2.832 -3.159 -0.951 1.00 76.06 71 MET A C 1
ATOM 581 O O . MET A 1 71 ? 3.324 -3.164 -2.080 1.00 76.06 71 MET A O 1
ATOM 585 N N . ILE A 1 72 ? 3.571 -3.013 0.154 1.00 72.25 72 ILE A N 1
ATOM 586 C CA . ILE A 1 72 ? 4.977 -2.574 0.150 1.00 72.25 72 ILE A CA 1
ATOM 587 C C . ILE A 1 72 ? 5.979 -3.720 0.300 1.00 72.25 72 ILE A C 1
ATOM 589 O O . ILE A 1 72 ? 7.015 -3.697 -0.358 1.00 72.25 72 ILE A O 1
ATOM 593 N N . TYR A 1 73 ? 5.680 -4.748 1.096 1.00 63.09 73 TYR A N 1
ATOM 594 C CA . TYR A 1 73 ? 6.697 -5.719 1.514 1.00 63.09 73 TYR A CA 1
ATOM 595 C C . TYR A 1 73 ? 7.331 -6.483 0.345 1.00 63.09 73 TYR A C 1
ATOM 597 O O . TYR A 1 73 ? 8.542 -6.640 0.273 1.00 63.09 73 TYR A O 1
ATOM 605 N N . GLY A 1 74 ? 6.555 -6.896 -0.656 1.00 54.44 74 GLY A N 1
ATOM 606 C CA . GLY A 1 74 ? 7.165 -7.547 -1.820 1.00 54.44 74 GLY A CA 1
ATOM 607 C C . GLY A 1 74 ? 7.753 -6.565 -2.848 1.00 54.44 74 GLY A C 1
ATOM 608 O O . GLY A 1 74 ? 8.124 -6.974 -3.953 1.00 54.44 74 GLY A O 1
ATOM 609 N N . ALA A 1 75 ? 7.621 -5.260 -2.600 1.00 53.22 75 ALA A N 1
ATOM 610 C CA . ALA A 1 75 ? 8.044 -4.160 -3.460 1.00 53.22 75 ALA A CA 1
ATOM 611 C C . ALA A 1 75 ? 9.451 -3.705 -3.032 1.00 53.22 75 ALA A C 1
ATOM 613 O O . ALA A 1 75 ? 10.274 -3.401 -3.886 1.00 53.22 75 ALA A O 1
ATOM 614 N N . GLU A 1 76 ? 9.756 -3.798 -1.734 1.00 53.97 76 GLU A N 1
ATOM 615 C CA . GLU A 1 76 ? 11.096 -3.639 -1.150 1.00 53.97 76 GLU A CA 1
ATOM 616 C C . GLU A 1 76 ? 12.108 -4.663 -1.701 1.00 53.97 76 GLU A C 1
ATOM 618 O O . GLU A 1 76 ? 13.273 -4.338 -1.902 1.00 53.97 76 GLU A O 1
ATOM 623 N N . THR A 1 77 ? 11.672 -5.887 -2.019 1.00 51.00 77 THR A N 1
ATOM 624 C CA . THR A 1 77 ? 12.549 -6.971 -2.507 1.00 51.00 77 THR A CA 1
ATOM 625 C C . THR A 1 77 ? 12.731 -7.013 -4.030 1.00 51.00 77 THR A C 1
ATOM 627 O O . THR A 1 77 ? 13.315 -7.964 -4.551 1.00 51.00 77 THR A O 1
ATOM 630 N N . ARG A 1 78 ? 12.203 -6.047 -4.793 1.00 54.94 78 ARG A N 1
ATOM 631 C CA . ARG A 1 78 ? 12.327 -6.021 -6.262 1.00 54.94 78 ARG A CA 1
ATOM 632 C C . ARG A 1 78 ? 12.790 -4.648 -6.733 1.00 54.94 78 ARG A C 1
ATOM 634 O O . ARG A 1 78 ? 12.357 -3.635 -6.203 1.00 54.94 78 ARG A O 1
ATOM 641 N N . ALA A 1 79 ? 13.616 -4.611 -7.778 1.00 56.44 79 ALA A N 1
ATOM 642 C CA . ALA A 1 79 ? 13.913 -3.377 -8.502 1.00 56.44 79 ALA A CA 1
ATOM 643 C C . ALA A 1 79 ? 12.625 -2.879 -9.186 1.00 56.44 79 ALA A C 1
ATOM 645 O O . ALA A 1 79 ? 12.318 -3.260 -10.318 1.00 56.44 79 ALA A O 1
ATOM 646 N N . LEU A 1 80 ? 11.812 -2.121 -8.451 1.00 57.94 80 LEU A N 1
ATOM 647 C CA . LEU A 1 80 ? 10.611 -1.479 -8.967 1.00 57.94 80 LEU A CA 1
ATOM 648 C C . LEU A 1 80 ? 11.024 -0.408 -9.971 1.00 57.94 80 LEU A C 1
ATOM 650 O O . LEU A 1 80 ? 11.909 0.402 -9.700 1.00 57.94 80 LEU A O 1
ATOM 654 N N . THR A 1 81 ? 10.349 -0.376 -11.113 1.00 64.19 81 THR A N 1
ATOM 655 C CA . THR A 1 81 ? 10.420 0.774 -12.012 1.00 64.19 81 THR A CA 1
ATOM 656 C C . THR A 1 81 ? 9.774 1.987 -11.329 1.00 64.19 81 THR A C 1
ATOM 658 O O . THR A 1 81 ? 8.844 1.844 -10.530 1.00 64.19 81 THR A O 1
ATOM 661 N N . THR A 1 82 ? 10.223 3.205 -11.638 1.00 68.31 82 THR A N 1
ATOM 662 C CA . THR A 1 82 ? 9.660 4.451 -11.072 1.00 68.31 82 THR A CA 1
ATOM 663 C C . THR A 1 82 ? 8.135 4.535 -11.249 1.00 68.31 82 THR A C 1
ATOM 665 O O . THR A 1 82 ? 7.419 5.023 -10.378 1.00 68.31 82 THR A O 1
ATOM 668 N N . GLN A 1 83 ? 7.611 3.973 -12.343 1.00 66.81 83 GLN A N 1
ATOM 669 C CA . GLN A 1 83 ? 6.175 3.904 -12.631 1.00 66.81 83 GLN A CA 1
ATOM 670 C C . GLN A 1 83 ? 5.404 3.030 -11.631 1.00 66.81 83 GLN A C 1
ATOM 672 O O . GLN A 1 83 ? 4.298 3.380 -11.217 1.00 66.81 83 GLN A O 1
ATOM 677 N N . ALA A 1 84 ? 5.990 1.915 -11.190 1.00 65.69 84 ALA A N 1
ATOM 678 C CA . ALA A 1 84 ? 5.403 1.056 -10.166 1.00 65.69 84 ALA A CA 1
ATOM 679 C C . ALA A 1 84 ? 5.306 1.765 -8.808 1.00 65.69 84 ALA A C 1
ATOM 681 O O . ALA A 1 84 ? 4.292 1.655 -8.118 1.00 65.69 84 ALA A O 1
ATOM 682 N N . GLN A 1 85 ? 6.333 2.535 -8.445 1.00 70.25 85 GLN A N 1
ATOM 683 C CA . GLN A 1 85 ? 6.347 3.317 -7.208 1.00 70.25 85 GLN A CA 1
ATOM 684 C C . GLN A 1 85 ? 5.271 4.408 -7.217 1.00 70.25 85 GLN A C 1
ATOM 686 O O . GLN A 1 85 ? 4.553 4.563 -6.231 1.00 70.25 85 GLN A O 1
ATOM 691 N N . ILE A 1 86 ? 5.092 5.104 -8.345 1.00 79.38 86 ILE A N 1
ATOM 692 C CA . ILE A 1 86 ? 4.034 6.112 -8.518 1.00 79.38 86 ILE A CA 1
ATOM 693 C C . ILE A 1 86 ? 2.643 5.478 -8.371 1.00 79.38 86 ILE A C 1
ATOM 695 O O . ILE A 1 86 ? 1.796 6.019 -7.661 1.00 79.38 86 ILE A O 1
ATOM 699 N N . LYS A 1 87 ? 2.410 4.306 -8.980 1.00 78.88 87 LYS A N 1
ATOM 700 C CA . LYS A 1 87 ? 1.143 3.560 -8.851 1.00 78.88 87 LYS A CA 1
ATOM 701 C C . LYS A 1 87 ? 0.853 3.178 -7.390 1.00 78.88 87 LYS A C 1
ATOM 703 O O . LYS A 1 87 ? -0.271 3.361 -6.922 1.00 78.88 87 LYS A O 1
ATOM 708 N N . LEU A 1 88 ? 1.862 2.695 -6.660 1.00 78.50 88 LEU A N 1
ATOM 709 C CA . LEU A 1 88 ? 1.736 2.349 -5.238 1.00 78.50 88 LEU A CA 1
ATOM 710 C C . LEU A 1 88 ? 1.480 3.585 -4.363 1.00 78.50 88 LEU A C 1
ATOM 712 O O . LEU A 1 88 ? 0.590 3.557 -3.514 1.00 78.50 88 LEU A O 1
ATOM 716 N N . ALA A 1 89 ? 2.195 4.685 -4.601 1.00 80.25 89 ALA A N 1
ATOM 717 C CA . ALA A 1 89 ? 1.992 5.946 -3.891 1.00 80.25 89 ALA A CA 1
ATOM 718 C C . ALA A 1 89 ? 0.590 6.528 -4.143 1.00 80.25 89 ALA A C 1
ATOM 720 O O . ALA A 1 89 ? -0.084 6.951 -3.206 1.00 80.25 89 ALA A O 1
ATOM 721 N N . ALA A 1 90 ? 0.102 6.486 -5.385 1.00 83.38 90 ALA A N 1
ATOM 722 C CA . ALA A 1 90 ? -1.248 6.929 -5.718 1.00 83.38 90 ALA A CA 1
ATOM 723 C C . ALA A 1 90 ? -2.322 6.095 -4.997 1.00 83.38 90 ALA A C 1
ATOM 725 O O . ALA A 1 90 ? -3.273 6.658 -4.449 1.00 83.38 90 ALA A O 1
ATOM 726 N N . ALA A 1 91 ? -2.159 4.768 -4.945 1.00 80.88 91 ALA A N 1
ATOM 727 C CA . ALA A 1 91 ? -3.057 3.887 -4.196 1.00 80.88 91 ALA A CA 1
ATOM 728 C C . ALA A 1 91 ? -3.048 4.225 -2.696 1.00 80.88 91 ALA A C 1
ATOM 730 O O . ALA A 1 91 ? -4.108 4.397 -2.092 1.00 80.88 91 ALA A O 1
ATOM 731 N N . GLN A 1 92 ? -1.857 4.418 -2.125 1.00 77.88 92 GLN A N 1
ATOM 732 C CA . GLN A 1 92 ? -1.660 4.807 -0.732 1.00 77.88 92 GLN A CA 1
ATOM 733 C C . GLN A 1 92 ? -2.391 6.115 -0.380 1.00 77.88 92 GLN A C 1
ATOM 735 O O . GLN A 1 92 ? -3.069 6.187 0.645 1.00 77.88 92 GLN A O 1
ATOM 740 N N . THR A 1 93 ? -2.308 7.137 -1.236 1.00 81.50 93 THR A N 1
ATOM 741 C CA . THR A 1 93 ? -3.006 8.420 -1.040 1.00 81.50 93 THR A CA 1
ATOM 742 C C . THR A 1 93 ? -4.522 8.283 -1.145 1.00 81.50 93 THR A C 1
ATOM 744 O O . THR A 1 93 ? -5.261 8.946 -0.419 1.00 81.50 93 THR A O 1
ATOM 747 N N . LYS A 1 94 ? -5.024 7.412 -2.026 1.00 81.38 94 LYS A N 1
ATOM 748 C CA . LYS A 1 94 ? -6.467 7.157 -2.123 1.00 81.38 94 LYS A CA 1
ATOM 749 C C . LYS A 1 94 ? -6.995 6.526 -0.837 1.00 81.38 94 LYS A C 1
ATOM 751 O O . LYS A 1 94 ? -8.018 6.984 -0.338 1.00 81.38 94 LYS A O 1
ATOM 756 N N . PHE A 1 95 ? -6.296 5.544 -0.269 1.00 70.12 95 PHE A N 1
ATOM 757 C CA . PHE A 1 95 ? -6.688 4.926 1.001 1.00 70.12 95 PHE A CA 1
ATOM 758 C C . PHE A 1 95 ? -6.762 5.932 2.160 1.00 70.12 95 PHE A C 1
ATOM 760 O O . PHE A 1 95 ? -7.742 5.932 2.902 1.00 70.12 95 PHE A O 1
ATOM 767 N N . THR A 1 96 ? -5.776 6.823 2.299 1.00 68.00 96 THR A N 1
ATOM 768 C CA . THR A 1 96 ? -5.774 7.835 3.373 1.00 68.00 96 THR A CA 1
ATOM 769 C C . THR A 1 96 ? -6.823 8.927 3.166 1.00 68.00 96 THR A C 1
ATOM 771 O O . THR A 1 96 ? -7.380 9.432 4.140 1.00 68.00 96 THR A O 1
ATOM 774 N N . TYR A 1 97 ? -7.141 9.274 1.916 1.00 72.62 97 TYR A N 1
ATOM 775 C CA . TYR A 1 97 ? -8.252 10.173 1.597 1.00 72.62 97 TYR A CA 1
ATOM 776 C C . TYR A 1 97 ? -9.607 9.581 2.013 1.00 72.62 97 TYR A C 1
ATOM 778 O O . TYR A 1 97 ? -10.429 10.291 2.589 1.00 72.62 97 TYR A O 1
ATOM 786 N N . TRP A 1 98 ? -9.829 8.284 1.769 1.00 59.94 98 TRP A N 1
ATOM 787 C CA . TRP A 1 98 ? -11.052 7.593 2.195 1.00 59.94 98 TRP A CA 1
ATOM 788 C C . TRP A 1 98 ? -11.227 7.575 3.718 1.00 59.94 98 TRP A C 1
ATOM 790 O O . TRP A 1 98 ? -12.352 7.715 4.187 1.00 59.94 98 TRP A O 1
ATOM 800 N N . ASP A 1 99 ? -10.138 7.453 4.480 1.00 58.91 99 ASP A N 1
ATOM 801 C CA . ASP A 1 99 ? -10.157 7.494 5.953 1.00 58.91 99 ASP A CA 1
ATOM 802 C C . ASP A 1 99 ? -10.462 8.901 6.512 1.00 58.91 99 ASP A C 1
ATOM 804 O O . ASP A 1 99 ? -11.004 9.033 7.604 1.00 58.91 99 ASP A O 1
ATOM 808 N N . ARG A 1 100 ? -10.151 9.968 5.759 1.00 57.34 100 ARG A N 1
ATOM 809 C CA . ARG A 1 100 ? -10.364 11.368 6.176 1.00 57.34 100 ARG A CA 1
ATOM 810 C C . ARG A 1 100 ? -11.696 11.983 5.751 1.00 57.34 100 ARG A C 1
ATOM 812 O O . ARG A 1 100 ? -11.937 13.139 6.096 1.00 57.34 100 ARG A O 1
ATOM 819 N N . LYS A 1 101 ? -12.544 11.286 4.987 1.00 51.81 101 LYS A N 1
ATOM 820 C CA . LYS A 1 101 ? -13.846 11.850 4.606 1.00 51.81 101 LYS A CA 1
ATOM 821 C C . LYS A 1 101 ? -14.659 12.129 5.879 1.00 51.81 101 LYS A C 1
ATOM 823 O O . LYS A 1 101 ? -14.875 11.186 6.639 1.00 51.81 101 LYS A O 1
ATOM 828 N N . PRO A 1 102 ? -15.115 13.376 6.113 1.00 48.62 102 PRO A N 1
ATOM 829 C CA . PRO A 1 102 ? -16.074 13.627 7.173 1.00 48.62 102 PRO A CA 1
ATOM 830 C C . PRO A 1 102 ? -17.303 12.781 6.852 1.00 48.62 102 PRO A C 1
ATOM 832 O O . PRO A 1 102 ? -17.885 12.899 5.771 1.00 48.62 102 PRO A O 1
ATOM 835 N N . THR A 1 103 ? -17.637 11.856 7.746 1.00 59.53 103 THR A N 1
ATOM 836 C CA . THR A 1 103 ? -18.973 11.275 7.789 1.00 59.53 103 THR A CA 1
ATOM 837 C C . THR A 1 103 ? -19.918 12.451 7.972 1.00 59.53 103 THR A C 1
ATOM 839 O O . THR A 1 103 ? -19.922 13.049 9.043 1.00 59.53 103 THR A O 1
ATOM 842 N N . SER A 1 104 ? -20.620 12.842 6.903 1.00 57.16 104 SER A N 1
ATOM 843 C CA . SER A 1 104 ? -21.820 13.662 7.036 1.00 57.16 104 SER A CA 1
ATOM 844 C C . SER A 1 104 ? -22.713 12.954 8.049 1.00 57.16 104 SER A C 1
ATOM 846 O O . SER A 1 104 ? -22.946 11.753 7.878 1.00 57.16 104 SER A O 1
ATOM 848 N N . GLU A 1 105 ? -23.052 13.686 9.107 1.00 43.62 105 GLU A N 1
ATOM 849 C CA . GLU A 1 105 ? -23.842 13.258 10.268 1.00 43.62 105 GLU A CA 1
ATOM 850 C C . GLU A 1 105 ? -25.078 12.430 9.900 1.00 43.62 105 GLU A C 1
ATOM 852 O O . GLU A 1 105 ? -25.717 12.727 8.863 1.00 43.62 105 GLU A O 1
#

Sequence (105 aa):
MSTTLGSRTLKATSTWDTERYSTRDKHQDKEIQRRITAGWIAFAKHRNIFKGNIGTCLKRKVYHSCVFRPMIYGAETRALTTQAQIKLAAAQTKFTYWDRKPTSE